Protein AF-A0A353RYP0-F1 (afdb_monomer_lite)

pLDDT: mean 84.96, std 14.55, range [41.53, 96.5]

Radius of gyration: 13.29 Å; chains: 1; bounding box: 34×18×40 Å

Structure (mmCIF, N/CA/C/O backbone):
data_AF-A0A353RYP0-F1
#
_entry.id   AF-A0A353RYP0-F1
#
loop_
_atom_site.group_PDB
_atom_site.id
_atom_site.type_symbol
_atom_site.label_atom_id
_atom_site.label_alt_id
_atom_site.label_comp_id
_atom_site.label_asym_id
_atom_site.label_entity_id
_atom_site.label_seq_id
_atom_site.pdbx_PDB_ins_code
_atom_site.Cartn_x
_atom_site.Cartn_y
_atom_site.Cartn_z
_atom_site.occupancy
_atom_site.B_iso_or_equiv
_atom_site.auth_seq_id
_atom_site.auth_comp_id
_atom_site.auth_asym_id
_atom_site.auth_atom_id
_atom_site.pdbx_PDB_model_num
ATOM 1 N N . MET A 1 1 ? 15.682 -11.955 -13.548 1.00 41.53 1 MET A N 1
ATOM 2 C CA . MET A 1 1 ? 15.201 -12.337 -12.201 1.00 41.53 1 MET A CA 1
ATOM 3 C C . MET A 1 1 ? 13.907 -11.579 -11.946 1.00 41.53 1 MET A C 1
ATOM 5 O O . MET A 1 1 ? 13.956 -10.361 -11.878 1.00 41.53 1 MET A O 1
ATOM 9 N N . GLY A 1 2 ? 12.752 -12.250 -11.950 1.00 42.59 2 GLY A N 1
ATOM 10 C CA . GLY A 1 2 ? 11.459 -11.590 -11.733 1.00 42.59 2 GLY A CA 1
ATOM 11 C C . GLY A 1 2 ? 11.239 -11.273 -10.253 1.00 42.59 2 GLY A C 1
ATOM 12 O O . GLY A 1 2 ? 11.399 -12.165 -9.421 1.00 42.59 2 GLY A O 1
ATOM 13 N N . ASP A 1 3 ? 10.900 -10.015 -9.952 1.00 46.53 3 ASP A N 1
ATOM 14 C CA . ASP A 1 3 ? 10.421 -9.511 -8.657 1.00 46.53 3 ASP A CA 1
ATOM 15 C C . ASP A 1 3 ? 9.439 -10.508 -8.011 1.00 46.53 3 ASP A C 1
ATOM 17 O O . ASP A 1 3 ? 8.278 -10.612 -8.415 1.00 46.53 3 ASP A O 1
ATOM 21 N N . LYS A 1 4 ? 9.884 -11.242 -6.987 1.00 46.78 4 LYS A N 1
ATOM 22 C CA . LYS A 1 4 ? 8.972 -11.950 -6.085 1.00 46.78 4 LYS A CA 1
ATOM 23 C C . LYS A 1 4 ? 8.278 -10.879 -5.248 1.00 46.78 4 LYS A C 1
ATOM 25 O O . LYS A 1 4 ? 8.911 -10.283 -4.382 1.00 46.78 4 LYS A O 1
ATOM 30 N N . GLY A 1 5 ? 7.008 -10.598 -5.543 1.00 53.47 5 GLY A N 1
ATOM 31 C CA . GLY A 1 5 ? 6.170 -9.738 -4.707 1.00 53.47 5 GLY A CA 1
ATOM 32 C C . GLY A 1 5 ? 6.217 -10.238 -3.265 1.00 53.47 5 GLY A C 1
ATOM 33 O O . GLY A 1 5 ? 5.862 -11.384 -2.995 1.00 53.47 5 GLY A O 1
ATOM 34 N N . GLY A 1 6 ? 6.762 -9.421 -2.367 1.00 58.94 6 GLY A N 1
ATOM 35 C CA . GLY A 1 6 ? 6.930 -9.783 -0.967 1.00 58.94 6 GLY A CA 1
ATOM 36 C C . GLY A 1 6 ? 5.593 -9.755 -0.232 1.00 58.94 6 GLY A C 1
ATOM 37 O O . GLY A 1 6 ? 4.790 -8.840 -0.422 1.00 58.94 6 GLY A O 1
ATOM 38 N N . PHE A 1 7 ? 5.375 -10.743 0.633 1.00 61.31 7 PHE A N 1
ATOM 39 C CA . PHE A 1 7 ? 4.332 -10.692 1.650 1.00 61.31 7 PHE A CA 1
ATOM 40 C C . PHE A 1 7 ? 4.916 -10.015 2.888 1.00 61.31 7 PHE A C 1
ATOM 42 O O . PHE A 1 7 ? 5.896 -10.499 3.454 1.00 61.31 7 PHE A O 1
ATOM 49 N N . MET A 1 8 ? 4.330 -8.896 3.309 1.00 74.81 8 MET A N 1
ATOM 50 C CA . MET A 1 8 ? 4.733 -8.183 4.523 1.00 74.81 8 MET A CA 1
ATOM 51 C C . MET A 1 8 ? 3.560 -8.122 5.496 1.00 74.81 8 MET A C 1
ATOM 53 O O . MET A 1 8 ? 2.407 -8.127 5.074 1.00 74.81 8 MET A O 1
ATOM 57 N N . LYS A 1 9 ? 3.830 -8.079 6.802 1.00 79.19 9 LYS A N 1
ATOM 58 C CA . LYS A 1 9 ? 2.784 -7.899 7.815 1.00 79.19 9 LYS A CA 1
ATOM 59 C C . LYS A 1 9 ? 2.845 -6.488 8.387 1.00 79.19 9 LYS A C 1
ATOM 61 O O . LYS A 1 9 ? 3.898 -6.074 8.860 1.00 79.19 9 LYS A O 1
ATOM 66 N N . ILE A 1 10 ? 1.722 -5.773 8.381 1.00 81.94 10 ILE A N 1
ATOM 67 C CA . ILE A 1 10 ? 1.578 -4.441 8.986 1.00 81.94 10 ILE A CA 1
ATOM 68 C C . ILE A 1 10 ? 0.419 -4.489 9.978 1.00 81.94 10 ILE A C 1
ATOM 70 O O . ILE A 1 10 ? -0.706 -4.815 9.607 1.00 81.94 10 ILE A O 1
ATOM 74 N N . GLY A 1 11 ? 0.684 -4.197 11.255 1.00 74.19 11 GLY A N 1
ATOM 75 C CA . GLY A 1 11 ? -0.351 -4.213 12.299 1.00 74.19 11 GLY A CA 1
ATOM 76 C C . GLY A 1 11 ? -1.072 -5.563 12.433 1.00 74.19 11 GLY A C 1
ATOM 77 O O . GLY A 1 11 ? -2.274 -5.594 12.677 1.00 74.19 11 GLY A O 1
ATOM 78 N N . GLY A 1 12 ? -0.357 -6.670 12.194 1.00 81.12 12 GLY A N 1
ATOM 79 C CA . GLY A 1 12 ? -0.908 -8.031 12.188 1.00 81.12 12 GLY A CA 1
ATOM 80 C C . GLY A 1 12 ? -1.629 -8.438 10.896 1.00 81.12 12 GLY A C 1
ATOM 81 O O . GLY A 1 12 ? -2.020 -9.596 10.770 1.00 81.12 12 GLY A O 1
ATOM 82 N N . LYS A 1 13 ? -1.772 -7.531 9.924 1.00 83.19 13 LYS A N 1
ATOM 83 C CA . LYS A 1 13 ? -2.474 -7.770 8.659 1.00 83.19 13 LYS A CA 1
ATOM 84 C C . LYS A 1 13 ? -1.508 -8.094 7.529 1.00 83.19 13 LYS A C 1
ATOM 86 O O . LYS A 1 13 ? -0.413 -7.536 7.473 1.00 83.19 13 LYS A O 1
ATOM 91 N N . SER A 1 14 ? -1.920 -8.986 6.634 1.00 88.81 14 SER A N 1
ATOM 92 C CA . SER A 1 14 ? -1.137 -9.369 5.458 1.00 88.81 14 SER A CA 1
ATOM 93 C C . SER A 1 14 ? -1.246 -8.309 4.368 1.00 88.81 14 SER A C 1
ATOM 95 O O . SER A 1 14 ? -2.335 -8.002 3.893 1.00 88.81 14 SER A O 1
ATOM 97 N N . VAL A 1 15 ? -0.100 -7.790 3.945 1.00 91.25 15 VAL A N 1
ATOM 98 C CA . VAL A 1 15 ? 0.032 -6.809 2.872 1.00 91.25 15 VAL A CA 1
ATOM 99 C C . VAL A 1 15 ? 0.630 -7.494 1.654 1.00 91.25 15 VAL A C 1
ATOM 101 O O . VAL A 1 15 ? 1.703 -8.098 1.727 1.00 91.25 15 VAL A O 1
ATOM 104 N N . THR A 1 16 ? -0.065 -7.372 0.528 1.00 93.56 16 THR A N 1
ATOM 105 C CA . THR A 1 16 ? 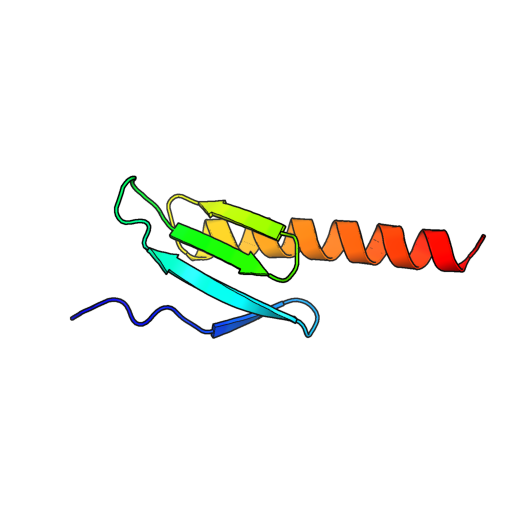0.409 -7.853 -0.772 1.00 93.56 16 THR A CA 1
ATOM 106 C C . THR A 1 16 ? 1.018 -6.691 -1.534 1.00 93.56 16 THR A C 1
ATOM 108 O O . THR A 1 16 ? 0.346 -5.684 -1.750 1.00 93.56 16 THR A O 1
ATOM 111 N N . ILE A 1 17 ? 2.276 -6.824 -1.953 1.00 93.81 17 ILE A N 1
ATOM 112 C CA . ILE A 1 17 ? 2.992 -5.782 -2.695 1.00 93.81 17 ILE A CA 1
ATOM 113 C C . ILE A 1 17 ? 3.384 -6.320 -4.060 1.00 93.81 17 ILE A C 1
ATOM 115 O O . ILE A 1 17 ? 3.957 -7.403 -4.176 1.00 93.81 17 ILE A O 1
ATOM 119 N N . PHE A 1 18 ? 3.118 -5.540 -5.101 1.00 93.50 18 PHE A N 1
ATOM 120 C CA . PHE A 1 18 ? 3.439 -5.931 -6.466 1.00 93.50 18 PHE A CA 1
ATOM 121 C C . PHE A 1 18 ? 3.879 -4.745 -7.319 1.00 93.50 18 PHE A C 1
ATOM 123 O O . PHE A 1 18 ? 3.511 -3.588 -7.095 1.00 93.50 18 PHE A O 1
ATOM 130 N N . LYS A 1 19 ? 4.702 -5.052 -8.326 1.00 94.62 19 LYS A N 1
ATOM 131 C CA . LYS A 1 19 ? 5.086 -4.094 -9.360 1.00 94.62 19 LYS A CA 1
ATOM 132 C C . LYS A 1 19 ? 3.896 -3.843 -10.280 1.00 94.62 19 LYS A C 1
ATOM 134 O O . LYS A 1 19 ? 3.273 -4.785 -10.768 1.00 94.62 19 LYS A O 1
ATOM 139 N N . MET A 1 20 ? 3.605 -2.578 -10.555 1.00 94.06 20 MET A N 1
ATOM 140 C CA . MET A 1 20 ? 2.561 -2.222 -11.512 1.00 94.06 20 MET A CA 1
ATOM 141 C C . MET A 1 20 ? 3.090 -2.376 -12.939 1.00 94.06 20 MET A C 1
ATOM 143 O O . MET A 1 20 ? 4.200 -1.945 -13.242 1.00 94.06 20 MET A O 1
ATOM 147 N N . LYS A 1 21 ? 2.297 -2.999 -13.816 1.00 92.19 21 LYS A N 1
ATOM 148 C CA . LYS A 1 21 ? 2.690 -3.233 -15.216 1.00 92.19 21 LYS A CA 1
ATOM 149 C C . LYS A 1 21 ? 2.387 -2.045 -16.132 1.00 92.19 21 LYS A C 1
ATOM 151 O O . LYS A 1 21 ? 3.108 -1.818 -17.092 1.00 92.19 21 LYS A O 1
ATOM 156 N N . ASN A 1 22 ? 1.328 -1.295 -15.834 1.00 91.12 22 ASN A N 1
ATOM 157 C CA . ASN A 1 22 ? 0.813 -0.201 -16.664 1.00 91.12 22 ASN A CA 1
ATOM 158 C C . ASN A 1 22 ? 1.404 1.178 -16.327 1.00 91.12 22 ASN A C 1
ATOM 160 O O . ASN A 1 22 ? 1.235 2.119 -17.096 1.00 91.12 22 ASN A O 1
ATOM 164 N N . ARG A 1 23 ? 2.083 1.323 -15.185 1.00 91.81 23 ARG A N 1
ATOM 165 C CA . ARG A 1 23 ? 2.717 2.576 -14.759 1.00 91.81 23 ARG A CA 1
ATOM 166 C C . ARG A 1 23 ? 3.936 2.312 -13.887 1.00 91.81 23 ARG A C 1
ATOM 168 O O . ARG A 1 23 ? 4.083 1.235 -13.312 1.00 91.81 23 ARG A O 1
ATOM 175 N N . LYS A 1 24 ? 4.812 3.312 -13.769 1.00 93.56 24 LYS A N 1
ATOM 176 C CA . LYS A 1 24 ? 6.002 3.215 -12.916 1.00 93.56 24 LYS A CA 1
ATOM 177 C C . LYS A 1 24 ? 5.592 3.153 -11.440 1.00 93.56 24 LYS A C 1
ATOM 179 O O . LYS A 1 24 ? 4.749 3.923 -10.993 1.00 93.56 24 LYS A O 1
ATOM 184 N N . GLY A 1 25 ? 6.229 2.254 -10.693 1.00 95.25 25 GLY A N 1
ATOM 185 C CA . GLY A 1 25 ? 6.082 2.140 -9.241 1.00 95.25 25 GLY A CA 1
ATOM 186 C C . GLY A 1 25 ? 5.581 0.776 -8.772 1.00 95.25 25 GLY A C 1
ATOM 187 O O . GLY A 1 25 ? 5.633 -0.211 -9.509 1.00 95.25 25 GLY A O 1
ATOM 188 N N . TYR A 1 26 ? 5.128 0.745 -7.526 1.00 96.25 26 TYR A N 1
ATOM 189 C CA . TYR A 1 26 ? 4.594 -0.404 -6.809 1.00 96.25 26 TYR A CA 1
ATOM 190 C C . TYR A 1 26 ? 3.254 -0.048 -6.165 1.00 96.25 26 TYR A C 1
ATOM 192 O O . TYR A 1 26 ? 3.012 1.109 -5.811 1.00 96.25 26 TYR A O 1
ATOM 200 N N . ALA A 1 27 ? 2.409 -1.058 -6.004 1.00 95.62 27 ALA A N 1
ATOM 201 C CA . ALA A 1 27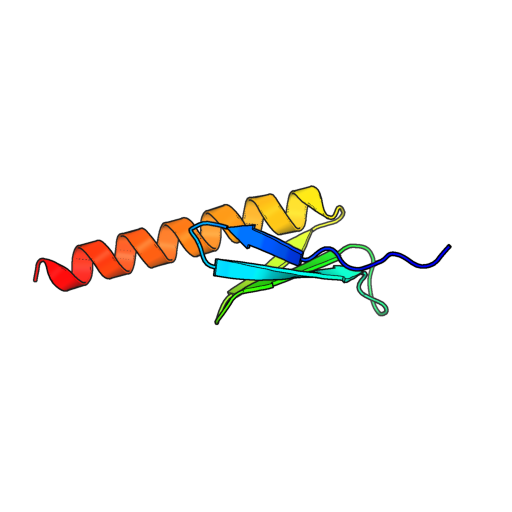 ? 1.172 -0.976 -5.248 1.00 95.62 27 ALA A CA 1
ATOM 202 C C . ALA A 1 27 ? 1.237 -1.936 -4.055 1.00 95.62 27 ALA A C 1
ATOM 204 O O . ALA A 1 27 ? 1.849 -3.002 -4.147 1.00 95.62 27 ALA A O 1
ATOM 205 N N . ALA A 1 28 ? 0.613 -1.540 -2.951 1.00 95.25 28 ALA A N 1
ATOM 206 C CA . ALA A 1 28 ? 0.401 -2.352 -1.765 1.00 95.25 28 ALA A CA 1
ATOM 207 C C . ALA A 1 28 ? -1.106 -2.443 -1.491 1.00 95.25 28 ALA A C 1
ATOM 209 O O . ALA A 1 28 ? -1.802 -1.426 -1.512 1.00 95.25 28 ALA A O 1
ATOM 210 N N . ILE A 1 29 ? -1.599 -3.653 -1.233 1.00 94.50 29 ILE A N 1
ATOM 211 C CA . ILE A 1 29 ? -3.003 -3.935 -0.912 1.00 94.50 29 ILE A CA 1
ATOM 212 C C . ILE A 1 29 ? -3.080 -4.632 0.442 1.00 94.50 29 ILE A C 1
ATOM 214 O O . ILE A 1 29 ? -2.325 -5.571 0.704 1.00 94.50 29 ILE A O 1
ATOM 218 N N . CYS A 1 30 ? -3.992 -4.164 1.293 1.00 93.00 30 CYS A N 1
ATOM 219 C CA . CYS A 1 30 ? -4.294 -4.754 2.592 1.00 93.00 30 CYS A CA 1
ATOM 220 C C . CYS A 1 30 ? -5.738 -4.428 2.991 1.00 93.00 30 CYS A C 1
ATOM 222 O O . CYS A 1 30 ? -6.065 -3.259 3.220 1.00 93.00 30 CYS A O 1
ATOM 224 N N . ASP A 1 31 ? -6.577 -5.454 3.139 1.00 87.44 31 ASP A N 1
ATOM 225 C CA . ASP A 1 31 ? -8.030 -5.314 3.324 1.00 87.44 31 ASP A CA 1
ATOM 226 C C . ASP A 1 31 ? -8.626 -4.327 2.294 1.00 87.44 31 ASP A C 1
ATOM 228 O O . ASP A 1 31 ? -8.383 -4.470 1.098 1.00 87.44 31 ASP A O 1
ATOM 232 N N . ASP A 1 32 ? -9.322 -3.284 2.757 1.00 88.88 32 ASP A N 1
ATOM 233 C CA . ASP A 1 32 ? -9.939 -2.233 1.935 1.00 88.88 32 ASP A CA 1
ATOM 234 C C . ASP A 1 32 ? -8.991 -1.063 1.598 1.00 88.88 32 ASP A C 1
ATOM 236 O O . ASP A 1 32 ? -9.433 0.020 1.207 1.00 88.88 32 ASP A O 1
ATOM 240 N N . HIS A 1 33 ? -7.678 -1.232 1.784 1.00 93.50 33 HIS A N 1
ATOM 241 C CA . HIS A 1 33 ? -6.688 -0.199 1.481 1.00 93.50 33 HIS A CA 1
ATOM 242 C C . HIS A 1 33 ? -5.864 -0.575 0.250 1.00 93.50 33 HIS A C 1
ATOM 244 O O . HIS A 1 33 ? -5.311 -1.672 0.159 1.00 93.50 33 HIS A O 1
ATOM 250 N N . LEU A 1 34 ? -5.711 0.395 -0.651 1.00 95.38 34 LEU A N 1
ATOM 251 C CA . LEU A 1 34 ? -4.784 0.372 -1.778 1.00 95.38 34 LEU A CA 1
ATOM 252 C C . LEU A 1 34 ? -3.882 1.605 -1.676 1.00 95.38 34 LEU A C 1
ATOM 254 O O . LEU A 1 34 ? -4.366 2.738 -1.666 1.00 95.38 34 LEU A O 1
ATOM 258 N N . THR A 1 35 ? -2.570 1.397 -1.597 1.00 96.50 35 THR A N 1
ATOM 259 C CA . THR A 1 35 ? -1.578 2.478 -1.605 1.00 96.50 35 THR A CA 1
ATOM 260 C C . THR A 1 35 ? -0.535 2.247 -2.680 1.00 96.50 35 THR A C 1
ATOM 262 O O . THR A 1 35 ? -0.249 1.124 -3.084 1.00 96.50 35 THR A O 1
ATOM 265 N N . GLU A 1 36 ? 0.045 3.336 -3.169 1.00 96.50 36 GLU A N 1
ATOM 266 C CA . GLU A 1 36 ? 0.947 3.307 -4.314 1.00 96.50 36 GLU A CA 1
ATOM 267 C C . GLU A 1 36 ? 2.186 4.154 -4.019 1.00 96.50 36 GLU A C 1
ATOM 269 O O . GLU A 1 36 ? 2.104 5.166 -3.311 1.00 96.50 36 GLU A O 1
ATOM 274 N N . GLY A 1 37 ? 3.331 3.760 -4.571 1.00 95.50 37 GLY A N 1
ATOM 275 C CA . GLY A 1 37 ? 4.601 4.466 -4.414 1.00 95.50 37 GLY A CA 1
ATOM 276 C C . GLY A 1 37 ? 5.567 4.189 -5.563 1.00 95.50 37 GLY A C 1
ATOM 277 O O . GLY A 1 37 ? 5.446 3.193 -6.272 1.00 95.50 37 GLY A O 1
ATOM 278 N N . ILE A 1 38 ? 6.544 5.071 -5.767 1.00 95.25 38 ILE A N 1
ATOM 279 C CA . ILE A 1 38 ? 7.584 4.894 -6.789 1.00 95.25 38 ILE A CA 1
ATOM 280 C C . ILE A 1 38 ? 8.516 3.717 -6.451 1.00 95.25 38 ILE A C 1
ATOM 282 O O . ILE A 1 38 ? 8.980 3.014 -7.350 1.00 95.25 38 ILE A O 1
ATOM 286 N N . THR A 1 39 ? 8.710 3.447 -5.156 1.00 93.81 39 THR A N 1
ATOM 287 C CA . THR A 1 39 ? 9.435 2.292 -4.605 1.00 93.81 39 THR A CA 1
ATOM 288 C C . THR A 1 39 ? 8.504 1.407 -3.772 1.00 93.81 39 THR A C 1
ATOM 290 O O . THR A 1 39 ? 7.433 1.850 -3.352 1.00 93.81 39 THR A O 1
ATOM 293 N N . GLN A 1 40 ? 8.921 0.163 -3.506 1.00 92.88 40 GLN A N 1
ATOM 294 C CA . GLN A 1 40 ? 8.203 -0.745 -2.601 1.00 92.88 40 GLN A CA 1
ATOM 295 C C . GLN A 1 40 ? 8.037 -0.121 -1.211 1.00 92.88 40 GLN A C 1
ATOM 297 O O . GLN A 1 40 ? 6.913 -0.025 -0.726 1.00 92.88 40 GLN A O 1
ATOM 302 N N . ASN A 1 41 ? 9.124 0.398 -0.626 1.00 91.94 41 ASN A N 1
ATOM 303 C CA . ASN A 1 41 ? 9.099 1.034 0.696 1.00 91.94 41 ASN A CA 1
ATOM 304 C C . ASN A 1 41 ? 8.106 2.196 0.759 1.00 91.94 41 ASN A C 1
ATOM 306 O O . ASN A 1 41 ? 7.322 2.284 1.693 1.00 91.94 41 ASN A O 1
ATOM 310 N N . GLN A 1 42 ? 8.040 3.036 -0.279 1.00 94.94 42 GLN A N 1
ATOM 311 C CA . GLN A 1 42 ? 7.082 4.140 -0.281 1.00 94.94 42 GLN A CA 1
ATOM 312 C C . GLN A 1 42 ? 5.621 3.653 -0.278 1.00 94.94 42 GLN A C 1
ATOM 314 O O . GLN A 1 42 ? 4.770 4.282 0.354 1.00 94.94 42 GLN A O 1
ATOM 319 N N . ALA A 1 43 ? 5.310 2.555 -0.975 1.00 95.19 43 ALA A N 1
ATOM 320 C CA . ALA A 1 43 ? 3.973 1.962 -0.943 1.00 95.19 43 ALA A CA 1
ATOM 321 C C . ALA A 1 43 ? 3.648 1.384 0.451 1.00 95.19 43 ALA A C 1
ATOM 323 O O . ALA A 1 43 ? 2.535 1.587 0.946 1.00 95.19 43 ALA A O 1
ATOM 324 N N . ILE A 1 44 ? 4.633 0.750 1.098 1.00 92.62 44 ILE A N 1
ATOM 325 C CA . ILE A 1 44 ? 4.555 0.185 2.458 1.00 92.62 44 ILE A CA 1
ATOM 326 C C . ILE A 1 44 ? 4.328 1.278 3.506 1.00 92.62 44 ILE A C 1
ATOM 328 O O . ILE A 1 44 ? 3.353 1.203 4.247 1.00 92.62 44 ILE A O 1
ATOM 332 N N . ASP A 1 45 ? 5.147 2.329 3.528 1.00 93.62 45 ASP A N 1
ATOM 333 C CA . ASP A 1 45 ? 5.039 3.423 4.507 1.00 93.62 45 ASP A CA 1
ATOM 334 C C . ASP A 1 45 ? 3.668 4.113 4.430 1.00 93.62 45 ASP A C 1
ATOM 336 O O . ASP A 1 45 ? 3.076 4.542 5.426 1.00 93.62 45 ASP A O 1
ATOM 340 N N . ARG A 1 46 ? 3.129 4.233 3.210 1.00 95.38 46 ARG A N 1
ATOM 341 C CA . ARG A 1 46 ? 1.777 4.754 2.982 1.00 95.38 46 ARG A CA 1
ATOM 342 C C . ARG A 1 46 ? 0.713 3.779 3.482 1.00 95.38 46 ARG A C 1
ATOM 344 O O . ARG A 1 46 ? -0.264 4.235 4.079 1.00 95.38 46 ARG A O 1
ATOM 351 N N . MET A 1 47 ? 0.904 2.475 3.277 1.00 95.12 47 MET A N 1
ATOM 352 C CA . MET A 1 47 ? 0.006 1.437 3.788 1.00 95.12 47 MET A CA 1
ATOM 353 C C . MET A 1 47 ? -0.038 1.447 5.317 1.00 95.12 47 MET A C 1
ATOM 355 O O . MET A 1 47 ? -1.118 1.440 5.901 1.00 95.12 47 MET A O 1
ATOM 359 N N . GLU A 1 48 ? 1.114 1.558 5.978 1.00 92.88 48 GLU A N 1
ATOM 360 C CA . GLU A 1 48 ? 1.199 1.654 7.435 1.00 92.88 48 GLU A CA 1
ATOM 361 C C . GLU A 1 48 ? 0.381 2.831 7.975 1.00 92.88 48 GLU A C 1
ATOM 363 O O . GLU A 1 48 ? -0.421 2.677 8.901 1.00 92.88 48 GLU A O 1
ATOM 368 N N . LYS A 1 49 ? 0.492 4.004 7.344 1.00 93.62 49 LYS A N 1
ATOM 369 C CA . LYS A 1 49 ? -0.327 5.171 7.702 1.00 93.62 49 LYS A CA 1
ATOM 370 C C . LYS A 1 49 ? -1.821 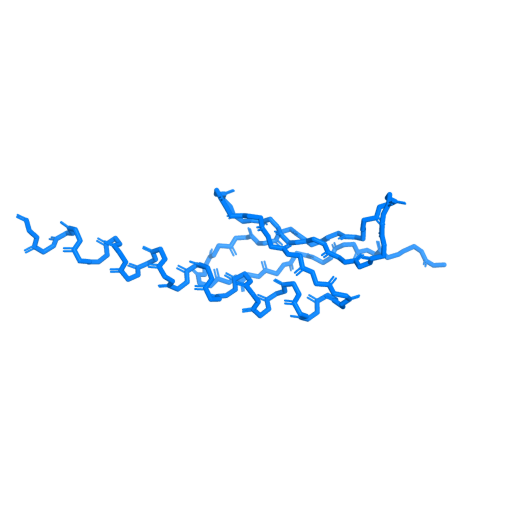4.906 7.517 1.00 93.62 49 LYS A C 1
ATOM 372 O O . LYS A 1 49 ? -2.610 5.339 8.359 1.00 93.62 49 LYS A O 1
ATOM 377 N N . ALA A 1 50 ? -2.217 4.225 6.443 1.00 93.94 50 ALA A N 1
ATOM 378 C CA . ALA A 1 50 ? -3.613 3.891 6.173 1.00 93.94 50 ALA A CA 1
ATOM 379 C C . ALA A 1 50 ? -4.179 2.932 7.235 1.00 93.94 50 ALA A C 1
ATOM 381 O O . ALA A 1 50 ? -5.181 3.250 7.879 1.00 93.94 50 ALA A O 1
ATOM 382 N N . VAL A 1 51 ? -3.471 1.833 7.518 1.00 91.06 51 VAL A N 1
ATOM 383 C CA . VAL A 1 51 ? -3.842 0.860 8.556 1.00 91.06 51 VAL A CA 1
ATOM 384 C C . VAL A 1 51 ? -3.938 1.534 9.927 1.00 91.06 51 VAL A C 1
ATOM 386 O O . VAL A 1 51 ? -4.947 1.378 10.616 1.00 91.06 51 VAL A O 1
ATOM 389 N N . ASN A 1 52 ? -2.954 2.356 10.301 1.00 90.00 52 ASN A N 1
ATOM 390 C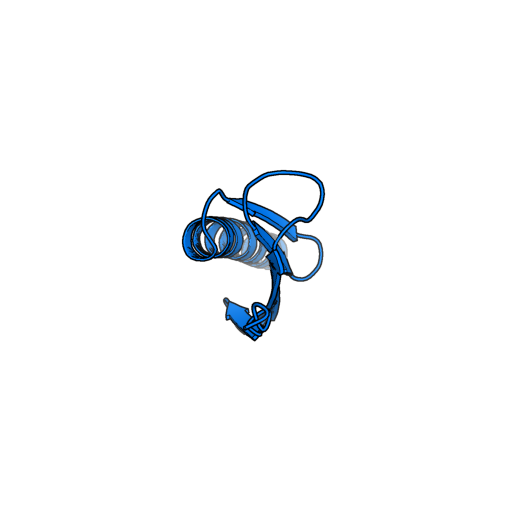 CA . ASN A 1 52 ? -2.948 3.065 11.583 1.00 90.00 52 ASN A CA 1
ATOM 391 C C . ASN A 1 52 ? -4.138 4.026 11.735 1.00 90.00 52 ASN A C 1
ATOM 393 O O . ASN A 1 52 ? -4.715 4.132 12.821 1.00 90.00 52 ASN A O 1
ATOM 397 N N . ARG A 1 53 ? -4.546 4.717 10.662 1.00 90.50 53 ARG A N 1
ATOM 398 C CA . ARG A 1 53 ? -5.735 5.591 10.672 1.00 90.50 53 ARG A CA 1
ATOM 399 C C . ARG A 1 53 ? -7.013 4.790 10.901 1.00 90.50 53 ARG A C 1
ATOM 401 O O . ARG A 1 53 ? -7.834 5.184 11.731 1.00 90.50 53 ARG A O 1
ATOM 408 N N . THR A 1 54 ? -7.154 3.657 10.224 1.00 89.44 54 THR A N 1
ATOM 409 C CA . THR A 1 54 ? -8.323 2.783 10.362 1.00 89.44 54 THR A CA 1
ATOM 410 C C . THR A 1 54 ? -8.397 2.164 11.753 1.00 89.44 54 THR A C 1
ATOM 412 O O . THR A 1 54 ? -9.448 2.231 12.388 1.00 89.44 54 THR A O 1
ATOM 415 N N . MET A 1 55 ? -7.276 1.680 12.296 1.00 86.25 55 MET A N 1
ATOM 416 C CA . MET A 1 55 ? -7.220 1.161 13.667 1.00 86.25 55 MET A CA 1
ATOM 417 C C . MET A 1 55 ? -7.631 2.219 14.698 1.00 86.25 55 MET A C 1
ATOM 419 O O . MET A 1 55 ? -8.477 1.953 15.551 1.00 86.25 55 MET A O 1
ATOM 423 N N . LYS A 1 56 ? -7.117 3.452 14.589 1.00 86.62 56 LYS A N 1
ATOM 424 C CA . LYS A 1 56 ? -7.526 4.562 15.470 1.00 86.62 56 LYS A CA 1
ATOM 425 C C . LYS A 1 56 ? -9.026 4.859 15.369 1.00 86.62 56 LYS A C 1
ATOM 427 O O . LYS 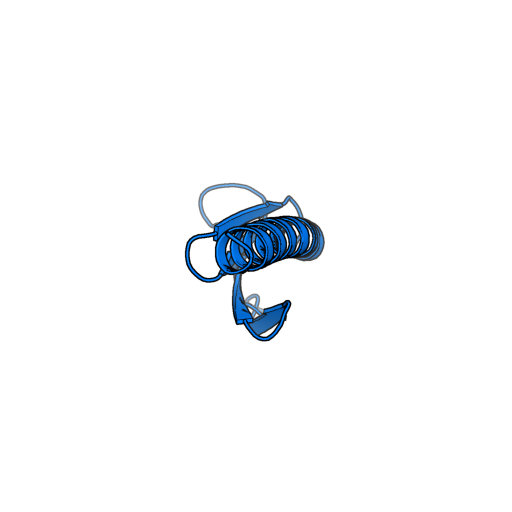A 1 56 ? -9.676 5.063 16.392 1.00 86.62 56 LYS A O 1
ATOM 432 N N . LYS A 1 57 ? -9.592 4.853 14.156 1.00 86.56 57 LYS A N 1
ATOM 433 C CA . LYS A 1 57 ? -11.030 5.074 13.932 1.00 86.56 57 LYS A CA 1
ATOM 434 C C . LYS A 1 57 ? -11.883 3.960 14.553 1.00 86.56 57 LYS A C 1
ATOM 436 O O . LYS A 1 57 ? -12.936 4.255 15.115 1.00 86.56 57 LYS A O 1
ATOM 441 N N . LEU A 1 58 ? -11.444 2.704 14.470 1.00 84.31 58 LEU A N 1
ATOM 442 C CA . LEU A 1 58 ? -12.125 1.558 15.085 1.00 84.31 58 LEU A CA 1
ATOM 443 C C . LEU A 1 58 ? -12.086 1.623 16.617 1.00 84.31 58 LEU A C 1
ATOM 445 O O . LEU A 1 58 ? -13.114 1.436 17.262 1.00 84.31 58 LEU A O 1
ATOM 449 N N . LEU A 1 59 ? -10.931 1.954 17.203 1.00 84.06 59 LEU A N 1
ATOM 450 C CA . LEU A 1 59 ? -10.797 2.128 18.653 1.00 84.06 59 LEU A CA 1
ATOM 451 C C . LEU A 1 59 ? -11.679 3.263 19.189 1.00 84.06 59 LEU A C 1
ATOM 453 O O . LEU A 1 59 ? -12.213 3.143 20.287 1.00 84.06 59 LEU A O 1
ATOM 457 N N . ARG A 1 60 ? -11.861 4.346 18.418 1.00 84.81 60 ARG A N 1
ATOM 458 C CA . ARG A 1 60 ? -12.767 5.443 18.791 1.00 84.81 60 ARG A CA 1
ATOM 459 C C . ARG A 1 60 ? -14.236 5.019 18.754 1.00 84.81 60 ARG A C 1
ATOM 461 O O . ARG A 1 60 ? -14.970 5.362 19.666 1.00 84.81 60 ARG A O 1
ATOM 468 N N . GLN A 1 61 ? -14.651 4.265 17.735 1.00 79.62 61 GLN A N 1
ATOM 469 C CA . GLN A 1 61 ? -16.036 3.788 17.604 1.00 79.62 61 GLN A CA 1
ATOM 470 C C . GLN A 1 61 ? -16.440 2.809 18.711 1.00 79.62 61 GLN A C 1
ATOM 472 O O . GLN A 1 61 ? -17.586 2.827 19.120 1.00 79.62 61 GLN A O 1
ATOM 477 N N . LYS A 1 62 ? -15.510 1.997 19.230 1.00 71.94 62 LYS A N 1
ATOM 478 C CA . LYS A 1 62 ? -15.783 1.071 20.346 1.00 71.94 62 LYS A CA 1
ATOM 479 C C . LYS A 1 62 ? -15.965 1.748 21.713 1.00 71.94 62 LYS A C 1
ATOM 481 O O . LYS A 1 62 ? -16.319 1.067 22.666 1.00 71.94 62 LYS A O 1
ATOM 486 N N . LYS A 1 63 ? -15.639 3.039 21.837 1.00 69.44 63 LYS A N 1
ATOM 487 C CA . LYS A 1 63 ? -15.774 3.814 23.084 1.00 69.44 63 LYS A CA 1
ATOM 488 C C . LYS A 1 63 ? -17.065 4.642 23.150 1.00 69.44 63 LYS A C 1
ATOM 490 O O . LYS A 1 63 ? -17.277 5.309 24.157 1.00 69.44 63 LYS A O 1
ATOM 495 N N . ASN A 1 64 ? -17.869 4.614 22.090 1.00 54.31 64 ASN A N 1
ATOM 496 C CA . ASN A 1 64 ? -19.171 5.268 21.976 1.00 54.31 64 ASN A CA 1
ATOM 497 C C . ASN A 1 64 ? -20.279 4.220 22.027 1.00 54.31 64 ASN A C 1
ATOM 499 O O . ASN A 1 64 ? -21.387 4.609 22.443 1.00 54.31 64 ASN A O 1
#

Foldseek 3Di:
DDDPFDFDAAPNWTKTKDADPPDAWIWIDTDPDIATDNYRVRNVVVVNVVVV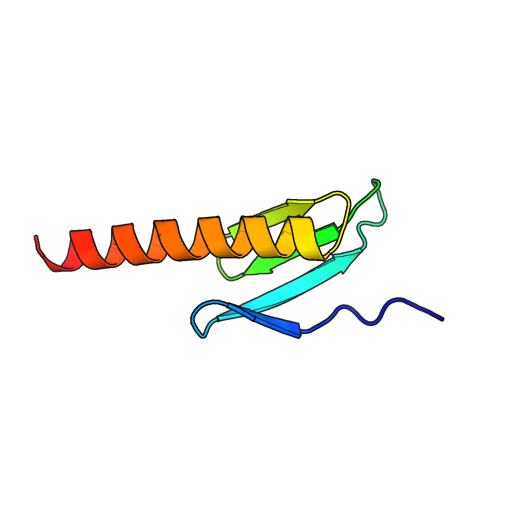VVVVVVVVVVVD

Secondary structure (DSSP, 8-state):
------EEEETTEEEEEEE-SSSSSEEEEETTEEEEESSHHHHHHHHHHHHHHHHHHHHHHTT-

Sequence (64 aa):
MGDKGGFMKIGGKSVTIFKMKNRKGYAAICDDHLTEGITQNQAIDRMEKAVNRTMKKLLRQKKN